Protein AF-A0A2N1QYX7-F1 (afdb_monomer)

Radius of gyration: 18.63 Å; Cα contacts (8 Å, |Δi|>4): 96; chains: 1; bounding box: 34×24×66 Å

pLDDT: mean 82.65, std 12.03, range [44.16, 95.56]

Mean predicted aligned error: 8.73 Å

Solvent-accessible surface area (backbone atoms only — not comparable to full-atom values): 5689 Å² total; per-residue (Å²): 133,85,80,86,72,78,84,79,79,49,70,71,61,43,60,72,68,73,81,71,48,70,49,78,42,76,50,43,58,78,92,49,67,62,62,66,54,52,55,54,51,58,71,50,44,88,74,60,56,66,49,79,45,63,52,84,67,77,44,55,74,42,81,41,84,48,99,91,46,76,40,83,41,78,41,77,52,51,72,34,33,65,58,48,59,70,72,107

Foldseek 3Di:
DDDDDDDDQDPVNLVVVPDAAEEEAEFDAVVDDLVVVVVVVVVCCVVPGSYYHYDFDAFDWDWDADPVGTDTDGGHTRPCRVVSVVVD

Secondary structure (DSSP, 8-state):
----PPPPPPHHHHHTTS---EEEEPPPPTT--SHHHHHHHHHHGGG--SEEEE--PPP-EEEE--TTS-EEEEPPP-THHHHHHHH-

Sequence (88 aa):
MPKYKKPVKSVTDSLKSGRCLSIEVVPPPRGGDLESIMTAVETISPHNPSFVSVTDHPGGRAWADSADGPRRVALRTKPGTLGTAVAL

Structure (mmCIF, N/CA/C/O backbone):
data_AF-A0A2N1QYX7-F1
#
_entry.id   AF-A0A2N1QYX7-F1
#
loop_
_atom_site.group_PDB
_atom_site.id
_atom_site.type_symbol
_atom_site.label_atom_id
_atom_site.label_alt_id
_atom_site.label_comp_id
_atom_site.label_asym_id
_atom_site.label_entity_id
_atom_site.label_seq_id
_atom_site.pdbx_PDB_ins_code
_atom_site.Cartn_x
_atom_site.Cartn_y
_atom_site.Cartn_z
_atom_site.occupancy
_atom_site.B_iso_or_equiv
_atom_site.auth_seq_id
_atom_site.auth_comp_id
_atom_site.auth_asym_id
_atom_site.auth_atom_id
_atom_site.pdbx_PDB_model_num
ATOM 1 N N . MET A 1 1 ? 14.576 -10.676 29.187 1.00 44.16 1 MET A N 1
ATOM 2 C CA . MET A 1 1 ? 13.119 -10.418 29.271 1.00 44.16 1 MET A CA 1
ATOM 3 C C . MET A 1 1 ? 12.584 -10.180 27.864 1.00 44.16 1 MET A C 1
ATOM 5 O O . MET A 1 1 ? 13.151 -9.327 27.187 1.00 44.16 1 MET A O 1
ATOM 9 N N . PRO A 1 2 ? 11.571 -10.916 27.379 1.00 51.31 2 PRO A N 1
ATOM 10 C CA . PRO A 1 2 ? 11.013 -10.658 26.057 1.00 51.31 2 PRO A CA 1
ATOM 11 C C . PRO A 1 2 ? 10.134 -9.399 26.114 1.00 51.31 2 PRO A C 1
ATOM 13 O O . PRO A 1 2 ? 9.265 -9.276 26.974 1.00 51.31 2 PRO A O 1
ATOM 16 N N . LYS A 1 3 ? 10.393 -8.435 25.223 1.00 51.28 3 LYS A N 1
ATOM 17 C CA . LYS A 1 3 ? 9.592 -7.210 25.079 1.00 51.28 3 LYS A CA 1
ATOM 18 C C . LYS A 1 3 ? 8.180 -7.594 24.620 1.00 51.28 3 LYS A C 1
ATOM 20 O O . LYS A 1 3 ? 8.026 -8.207 23.567 1.00 51.28 3 LYS A O 1
ATOM 25 N N . TYR A 1 4 ? 7.166 -7.234 25.400 1.00 47.84 4 TYR A N 1
ATOM 26 C CA . TYR A 1 4 ? 5.757 -7.460 25.077 1.00 47.84 4 TYR A CA 1
ATOM 27 C C . TYR A 1 4 ? 5.392 -6.681 23.797 1.00 47.84 4 TYR A C 1
ATOM 29 O O . TYR A 1 4 ? 5.250 -5.458 23.829 1.00 47.84 4 TYR A O 1
ATOM 37 N N . LYS A 1 5 ? 5.289 -7.360 22.645 1.00 56.69 5 LYS A N 1
ATOM 38 C CA . LYS A 1 5 ? 4.724 -6.772 21.419 1.00 56.69 5 LYS A CA 1
ATOM 39 C C . LYS A 1 5 ? 3.212 -6.683 21.611 1.00 56.69 5 LYS A C 1
ATOM 41 O O . LYS A 1 5 ? 2.571 -7.705 21.843 1.00 56.69 5 LYS A O 1
ATOM 46 N N . LYS A 1 6 ? 2.639 -5.476 21.523 1.00 54.28 6 LYS A N 1
ATOM 47 C CA . LYS A 1 6 ? 1.179 -5.312 21.459 1.00 54.28 6 LYS A CA 1
ATOM 48 C C . LYS A 1 6 ? 0.629 -6.216 20.341 1.00 54.28 6 LYS A C 1
ATOM 50 O O . LYS A 1 6 ? 1.229 -6.240 19.264 1.00 54.28 6 LYS A O 1
ATOM 55 N N . PRO A 1 7 ? -0.470 -6.953 20.574 1.00 63.53 7 PRO A N 1
ATOM 56 C CA . PRO A 1 7 ? -1.065 -7.783 19.539 1.00 63.53 7 PRO A CA 1
ATOM 57 C C . PRO A 1 7 ? -1.553 -6.887 18.398 1.00 63.53 7 PRO A C 1
ATOM 59 O O . PRO A 1 7 ? -2.312 -5.942 18.615 1.00 63.53 7 PRO A O 1
ATOM 62 N N . VAL A 1 8 ? -1.080 -7.170 17.186 1.00 74.38 8 VAL A N 1
ATOM 63 C CA . VAL A 1 8 ? -1.552 -6.510 15.966 1.00 74.38 8 VAL A CA 1
ATOM 64 C C . VAL A 1 8 ? -2.959 -7.037 15.688 1.00 74.38 8 VAL A C 1
ATOM 66 O O . VAL A 1 8 ? -3.150 -8.250 15.605 1.00 74.38 8 VAL A O 1
ATOM 69 N N . LYS A 1 9 ? -3.953 -6.146 15.582 1.00 82.50 9 LYS A N 1
ATOM 70 C CA . LYS A 1 9 ? -5.306 -6.541 15.163 1.00 82.50 9 LYS A CA 1
ATOM 71 C C . LYS A 1 9 ? -5.253 -7.052 13.727 1.00 82.50 9 LYS A C 1
ATOM 73 O O . LYS A 1 9 ? -4.689 -6.387 12.862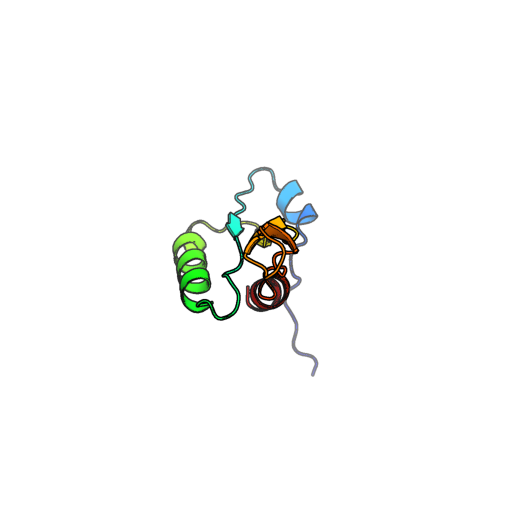 1.00 82.50 9 LYS A O 1
ATOM 78 N N . SER A 1 10 ? -5.861 -8.206 13.470 1.00 90.62 10 SER A N 1
ATOM 79 C CA . SER A 1 10 ? -6.033 -8.675 12.096 1.00 90.62 10 SER A CA 1
ATOM 80 C C . SER A 1 10 ? -7.064 -7.814 11.360 1.00 90.62 10 SER A C 1
ATOM 82 O O . SER A 1 10 ? -7.947 -7.214 11.980 1.00 90.62 10 SER A O 1
ATOM 84 N N . VAL A 1 11 ? -7.020 -7.818 10.025 1.00 91.12 11 VAL A N 1
ATOM 85 C CA . VAL A 1 11 ? -8.066 -7.187 9.198 1.00 91.12 11 VAL A CA 1
ATOM 86 C C . VAL A 1 11 ? -9.445 -7.746 9.560 1.00 91.12 11 VAL A C 1
ATOM 88 O O . VAL A 1 11 ? -10.399 -6.990 9.722 1.00 91.12 11 VAL A O 1
ATOM 91 N N . THR A 1 12 ? -9.549 -9.059 9.786 1.00 92.12 12 THR A N 1
ATOM 92 C CA . THR A 1 12 ? -10.806 -9.696 10.198 1.00 92.12 12 THR A CA 1
ATOM 93 C C . THR A 1 12 ? -11.319 -9.203 11.549 1.00 92.12 12 THR A C 1
ATOM 95 O O . THR A 1 12 ? -12.530 -9.112 11.735 1.00 92.12 12 THR A O 1
ATOM 98 N N . ASP A 1 13 ? -10.436 -8.853 12.486 1.00 91.12 13 ASP A N 1
ATOM 99 C CA . ASP A 1 13 ? -10.848 -8.305 13.783 1.00 91.12 13 ASP A CA 1
ATOM 100 C C . ASP A 1 13 ? -11.320 -6.859 13.663 1.00 91.12 13 ASP A C 1
ATOM 102 O O . ASP A 1 13 ? -12.281 -6.473 14.330 1.00 91.12 13 ASP A O 1
ATOM 106 N N . SER A 1 14 ? -10.694 -6.074 12.784 1.00 89.38 14 SER A N 1
ATOM 107 C CA . SER A 1 14 ? -11.168 -4.732 12.446 1.00 89.38 14 SER A CA 1
ATOM 108 C C . SER A 1 14 ? -12.580 -4.785 11.857 1.00 89.38 14 SER A C 1
ATOM 110 O O . SER A 1 14 ? -13.477 -4.105 12.358 1.00 89.38 14 SER A O 1
ATOM 112 N N . LEU A 1 15 ? -12.823 -5.668 10.883 1.00 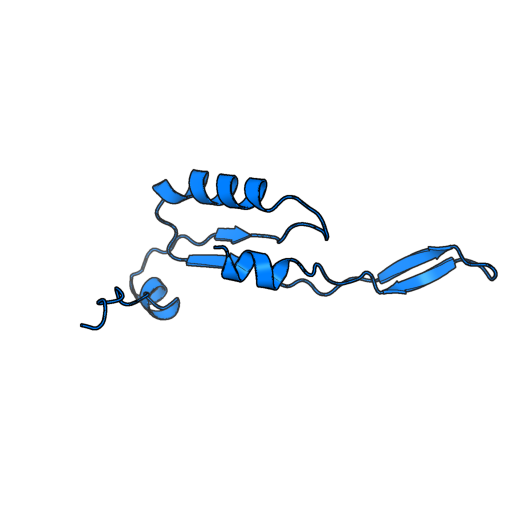90.69 15 LEU A N 1
ATOM 113 C CA . LEU A 1 15 ? -14.118 -5.786 10.198 1.00 90.69 15 LEU A CA 1
ATOM 114 C C . LEU A 1 15 ? -15.277 -6.198 11.123 1.00 90.69 15 LEU A C 1
ATOM 116 O O . LEU A 1 15 ? -16.403 -5.748 10.928 1.00 90.69 15 LEU A O 1
ATOM 120 N N . LYS A 1 16 ? -15.020 -6.990 12.173 1.00 91.06 16 LYS A N 1
ATOM 121 C CA . LYS A 1 16 ? -16.048 -7.383 13.161 1.00 91.06 16 LYS A CA 1
ATOM 122 C C . LYS A 1 16 ? -16.600 -6.208 13.981 1.00 91.06 16 LYS A C 1
ATOM 124 O O . LYS A 1 16 ? -17.660 -6.343 14.582 1.00 91.06 16 LYS A O 1
ATOM 129 N N . SER A 1 17 ? -15.900 -5.071 14.032 1.00 79.94 17 SER A N 1
ATOM 130 C CA . SER A 1 17 ? -16.270 -3.916 14.870 1.00 79.94 17 SER A CA 1
ATOM 131 C C . SER A 1 17 ? -17.334 -2.982 14.263 1.00 79.94 17 SER A C 1
ATOM 133 O O . SER A 1 17 ? -17.727 -2.002 14.894 1.00 79.94 17 SER A O 1
ATOM 135 N N . GLY A 1 18 ? -17.835 -3.282 13.059 1.00 80.88 18 GLY A N 1
ATOM 136 C CA . GLY A 1 18 ? -18.950 -2.577 12.418 1.00 80.88 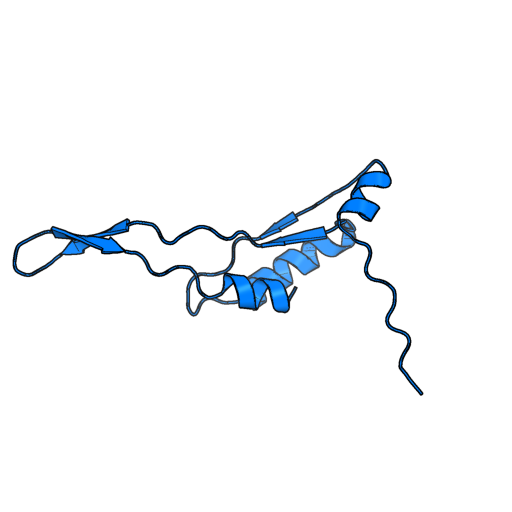18 GLY A CA 1
ATOM 137 C C . GLY A 1 18 ? -18.511 -1.449 11.484 1.00 80.88 18 GLY A C 1
ATOM 138 O O . GLY A 1 18 ? -18.699 -1.558 10.275 1.00 80.88 18 GLY A O 1
ATOM 139 N N . ARG A 1 19 ? -17.910 -0.368 12.005 1.00 85.56 19 ARG A N 1
ATOM 140 C CA . ARG A 1 19 ? -17.463 0.770 11.174 1.00 85.56 19 ARG A CA 1
ATOM 141 C C . ARG A 1 19 ? -15.955 0.728 10.946 1.00 85.56 19 ARG A C 1
ATOM 143 O O . ARG A 1 19 ? -15.185 0.942 11.876 1.00 85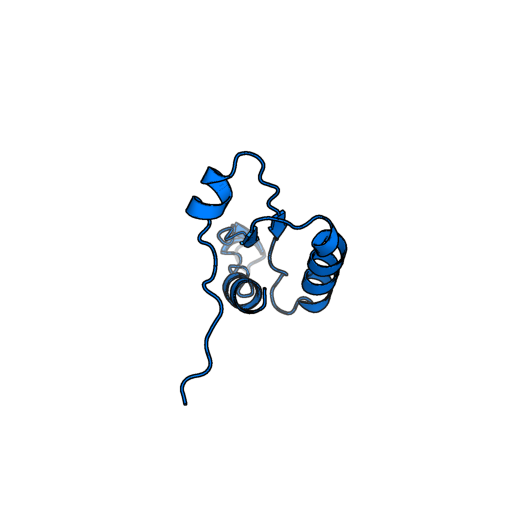.56 19 ARG A O 1
ATOM 150 N N . CYS A 1 20 ? -15.552 0.511 9.697 1.00 89.88 20 CYS A N 1
ATOM 151 C CA . CYS A 1 20 ? -14.155 0.511 9.267 1.00 89.88 20 CYS A CA 1
ATOM 152 C C . CYS A 1 20 ? -13.900 1.619 8.247 1.00 89.88 20 CYS A C 1
ATOM 154 O O . CYS A 1 20 ? -14.695 1.829 7.334 1.00 89.88 20 CYS A O 1
ATOM 156 N N . LEU A 1 21 ? -12.764 2.289 8.398 1.00 91.19 21 LEU A N 1
ATOM 157 C CA . LEU A 1 21 ? -12.161 3.136 7.376 1.00 91.19 21 LEU A CA 1
ATOM 158 C C . LEU A 1 21 ? -10.855 2.463 6.973 1.00 91.19 21 LEU A C 1
ATOM 160 O O . LEU A 1 21 ? -10.041 2.181 7.841 1.00 91.19 21 LEU A O 1
ATOM 164 N N . SER A 1 22 ? -10.633 2.209 5.694 1.00 93.56 22 SER A N 1
ATOM 165 C CA . SER A 1 22 ? -9.351 1.709 5.194 1.00 93.56 22 SER A CA 1
ATOM 166 C C . SER A 1 22 ? -8.841 2.610 4.089 1.00 93.56 22 SER A C 1
ATOM 168 O O . SER A 1 22 ? -9.636 3.232 3.384 1.00 93.56 22 SER A O 1
ATOM 170 N N . ILE A 1 23 ? -7.524 2.647 3.924 1.00 94.50 23 ILE A N 1
ATOM 171 C CA . ILE A 1 23 ? -6.883 3.339 2.808 1.00 94.50 23 ILE A CA 1
ATOM 172 C C . ILE A 1 23 ? -6.086 2.351 1.961 1.00 94.50 23 ILE A C 1
ATOM 174 O O . ILE A 1 23 ? -5.550 1.358 2.461 1.00 94.50 23 ILE A O 1
ATOM 178 N N . GLU A 1 24 ? -6.023 2.635 0.669 1.00 92.94 24 GLU A N 1
ATOM 179 C CA . GLU A 1 24 ? -5.225 1.890 -0.293 1.00 92.94 24 GLU A CA 1
ATOM 180 C C . GLU A 1 24 ? -4.186 2.824 -0.908 1.00 92.94 24 GLU A C 1
ATOM 182 O O . GLU A 1 24 ? -4.488 3.961 -1.275 1.00 92.94 24 GLU A O 1
ATOM 187 N N . VAL A 1 25 ? -2.949 2.343 -0.980 1.00 91.12 25 VAL A N 1
ATOM 188 C CA . VAL A 1 25 ? -1.788 3.094 -1.446 1.00 91.12 25 VAL A CA 1
ATOM 189 C C . VAL A 1 25 ? -1.217 2.416 -2.681 1.00 91.12 25 VAL A C 1
ATOM 191 O O . VAL A 1 25 ? -0.949 1.213 -2.693 1.00 91.12 25 VAL A O 1
ATOM 194 N N . VAL A 1 26 ? -0.963 3.209 -3.718 1.00 87.88 26 VAL A N 1
ATOM 195 C CA . VAL A 1 26 ? -0.220 2.748 -4.890 1.00 87.88 26 VAL A CA 1
ATOM 196 C C . VAL A 1 26 ? 1.273 2.968 -4.636 1.00 87.88 26 VAL A C 1
ATOM 198 O O . VAL A 1 26 ? 1.674 4.104 -4.381 1.00 87.88 26 VAL A O 1
ATOM 201 N N . PRO A 1 27 ? 2.118 1.924 -4.712 1.00 84.69 27 PRO A N 1
ATOM 202 C 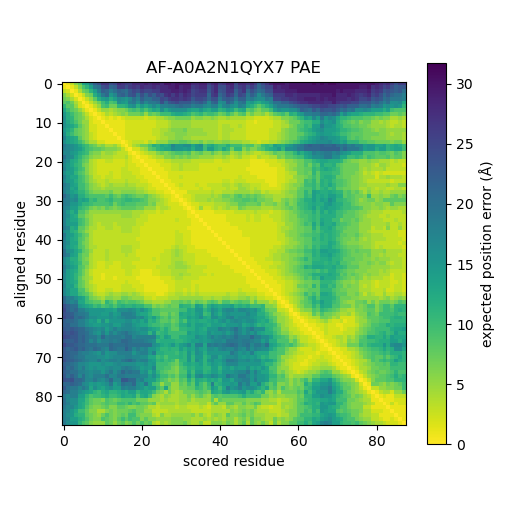CA . PRO A 1 27 ? 3.547 2.072 -4.485 1.00 84.69 27 PRO A CA 1
ATOM 203 C C . PRO A 1 27 ? 4.176 2.956 -5.571 1.00 84.69 27 PRO A C 1
ATOM 205 O O . PRO A 1 27 ? 3.684 2.995 -6.711 1.00 84.69 27 PRO A O 1
ATOM 208 N N . PRO A 1 28 ? 5.286 3.643 -5.256 1.00 82.00 28 PRO A N 1
ATOM 209 C CA . PRO A 1 28 ? 5.890 4.574 -6.185 1.00 82.00 28 PRO A CA 1
ATOM 210 C C . PRO A 1 28 ? 6.510 3.808 -7.367 1.00 82.00 28 PRO A C 1
ATOM 212 O O . PRO A 1 28 ? 6.789 2.601 -7.280 1.00 82.00 28 PRO A O 1
ATOM 215 N N . PRO A 1 29 ? 6.743 4.476 -8.510 1.00 76.69 29 PRO A N 1
ATOM 216 C CA . PRO A 1 29 ? 7.552 3.897 -9.574 1.00 76.69 29 PRO A CA 1
ATOM 217 C C . PRO A 1 29 ? 8.961 3.549 -9.059 1.00 76.69 29 PRO A C 1
ATOM 219 O O . PRO A 1 29 ? 9.401 4.005 -8.005 1.00 76.69 29 PRO A O 1
ATOM 222 N N . ARG A 1 30 ? 9.700 2.717 -9.802 1.00 72.06 30 ARG A N 1
ATOM 223 C CA . ARG A 1 30 ? 11.080 2.352 -9.437 1.00 72.06 30 ARG A CA 1
ATOM 224 C C . ARG A 1 30 ? 11.942 3.613 -9.290 1.00 72.06 30 ARG A C 1
ATOM 226 O O . ARG A 1 30 ? 12.006 4.400 -10.224 1.00 72.06 30 ARG A O 1
ATOM 233 N N . GLY A 1 31 ? 12.634 3.744 -8.156 1.00 74.19 31 GLY A N 1
ATOM 234 C CA . GLY A 1 31 ? 13.456 4.922 -7.846 1.00 74.19 31 GLY A CA 1
ATOM 235 C C . GLY A 1 31 ? 12.648 6.161 -7.449 1.00 74.19 31 GLY A C 1
ATOM 236 O O . GLY A 1 31 ? 13.231 7.227 -7.303 1.00 74.19 31 GLY A O 1
ATOM 237 N N . GLY A 1 32 ? 11.326 6.030 -7.305 1.00 79.69 32 GLY A N 1
ATOM 238 C CA . GLY A 1 32 ? 10.464 7.081 -6.783 1.00 79.69 32 GLY A CA 1
ATOM 239 C C . GLY A 1 32 ? 10.580 7.232 -5.267 1.00 79.69 32 GLY A C 1
ATOM 240 O O . GLY A 1 32 ? 11.136 6.375 -4.578 1.00 79.69 32 GLY A O 1
ATOM 241 N N . ASP A 1 33 ? 10.030 8.334 -4.775 1.00 86.25 33 ASP A N 1
ATOM 242 C CA . ASP A 1 33 ? 10.139 8.752 -3.384 1.00 86.25 33 ASP A CA 1
ATOM 243 C C . ASP A 1 33 ? 9.100 8.065 -2.480 1.00 86.25 33 ASP A C 1
ATOM 245 O O . ASP A 1 33 ? 7.891 8.237 -2.653 1.00 86.25 33 ASP A O 1
ATOM 249 N N . LEU A 1 34 ? 9.585 7.292 -1.505 1.00 86.44 34 LEU A N 1
ATOM 250 C CA . LEU A 1 34 ? 8.752 6.652 -0.488 1.00 86.44 34 LEU A CA 1
ATOM 251 C C . LEU A 1 34 ? 8.248 7.658 0.557 1.00 86.44 34 LEU A C 1
ATOM 253 O O . LEU A 1 34 ? 7.162 7.458 1.097 1.00 86.44 34 LEU A O 1
ATOM 257 N N . GLU A 1 35 ? 8.999 8.727 0.828 1.00 89.94 35 GLU A N 1
ATOM 258 C CA . GLU A 1 35 ? 8.671 9.717 1.858 1.00 89.94 35 GLU A CA 1
ATOM 259 C C . GLU A 1 35 ? 7.335 10.398 1.556 1.00 89.94 35 GLU A C 1
ATOM 261 O O . GLU A 1 35 ? 6.466 10.441 2.425 1.00 89.94 35 GLU A O 1
ATOM 266 N N . SER A 1 36 ? 7.102 10.780 0.296 1.00 89.06 36 SER A N 1
ATOM 267 C CA . SER A 1 36 ? 5.814 11.323 -0.157 1.00 89.06 36 SER A CA 1
ATOM 268 C C . SER A 1 36 ? 4.599 10.459 0.224 1.00 89.06 36 SER A C 1
ATOM 270 O O . SER A 1 36 ? 3.553 10.983 0.614 1.00 89.06 36 SER A O 1
ATOM 272 N N . ILE A 1 37 ? 4.734 9.130 0.160 1.00 90.25 37 ILE A N 1
ATOM 273 C CA . ILE A 1 37 ? 3.679 8.183 0.534 1.00 90.25 37 ILE A CA 1
ATOM 274 C C . ILE A 1 37 ? 3.521 8.128 2.052 1.00 90.25 37 ILE A C 1
ATOM 276 O O . ILE A 1 37 ? 2.392 8.151 2.543 1.00 90.25 37 ILE A O 1
ATOM 280 N N . MET A 1 38 ? 4.631 8.083 2.793 1.00 90.75 38 MET A N 1
ATOM 281 C CA . MET A 1 38 ? 4.604 8.074 4.257 1.00 90.75 38 MET A CA 1
ATOM 282 C C . MET A 1 38 ? 3.917 9.334 4.794 1.00 90.75 38 MET A C 1
ATOM 284 O O . MET A 1 38 ? 2.991 9.227 5.595 1.00 90.75 38 MET A O 1
ATOM 288 N N . THR A 1 39 ? 4.269 10.512 4.273 1.00 94.06 39 THR A N 1
ATOM 289 C CA . THR A 1 39 ? 3.638 11.787 4.644 1.00 94.06 39 THR A CA 1
ATOM 290 C C . THR A 1 39 ? 2.139 11.803 4.334 1.00 94.06 39 THR A C 1
ATOM 292 O O . THR A 1 39 ? 1.337 12.297 5.132 1.00 94.06 39 THR A O 1
ATOM 295 N N . ALA A 1 40 ? 1.724 11.238 3.195 1.00 92.00 40 ALA A N 1
ATOM 296 C CA . ALA A 1 40 ? 0.307 11.131 2.851 1.00 92.00 40 ALA A CA 1
ATOM 297 C C . ALA A 1 40 ? -0.456 10.234 3.843 1.00 92.00 40 ALA A C 1
ATOM 299 O O . ALA A 1 40 ? -1.545 10.597 4.293 1.00 92.00 40 ALA A O 1
ATOM 300 N N . VAL A 1 41 ? 0.122 9.0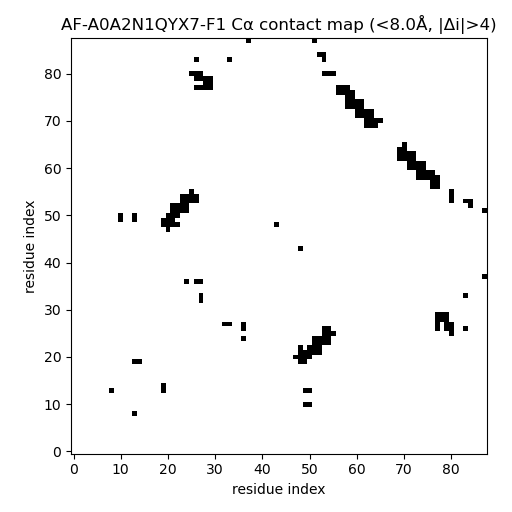92 4.233 1.00 92.62 41 VAL A N 1
ATOM 301 C CA . VAL A 1 41 ? -0.470 8.190 5.234 1.00 92.62 41 VAL A CA 1
ATOM 302 C C . VAL A 1 41 ? -0.530 8.854 6.611 1.00 92.62 41 VAL A C 1
ATOM 304 O O . VAL A 1 41 ? -1.569 8.792 7.272 1.00 92.62 41 VAL A O 1
ATOM 307 N N . GLU A 1 42 ? 0.528 9.550 7.028 1.00 93.75 42 GLU A N 1
ATOM 308 C CA . GLU A 1 42 ? 0.565 10.306 8.287 1.00 93.75 42 GLU A CA 1
ATOM 309 C C . GLU A 1 42 ? -0.508 11.394 8.339 1.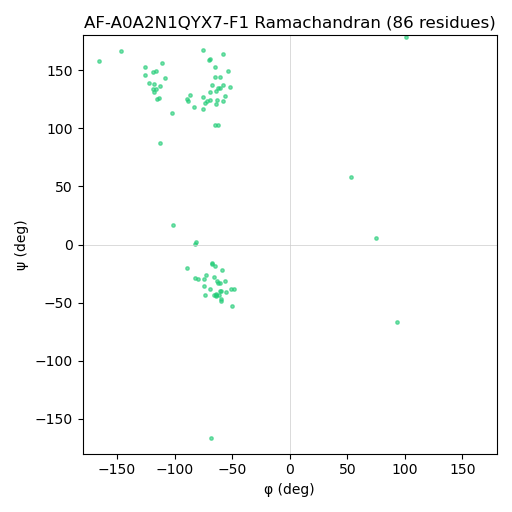00 93.75 42 GLU A C 1
ATOM 311 O O . GLU A 1 42 ? -1.176 11.546 9.361 1.00 93.75 42 GLU A O 1
ATOM 316 N N . THR A 1 43 ? -0.746 12.086 7.223 1.00 95.56 43 THR A N 1
ATOM 317 C CA . THR A 1 43 ? -1.800 13.107 7.110 1.00 95.56 43 THR A CA 1
ATOM 318 C C . THR A 1 43 ? -3.194 12.522 7.366 1.00 95.56 43 THR A C 1
ATOM 320 O O . THR A 1 43 ? -4.057 13.192 7.931 1.00 95.56 43 THR A O 1
ATOM 323 N N . ILE A 1 44 ? -3.424 11.260 6.990 1.00 93.25 44 ILE A N 1
ATOM 324 C CA . ILE A 1 44 ? -4.717 10.575 7.155 1.00 93.25 44 ILE A CA 1
ATOM 325 C C . ILE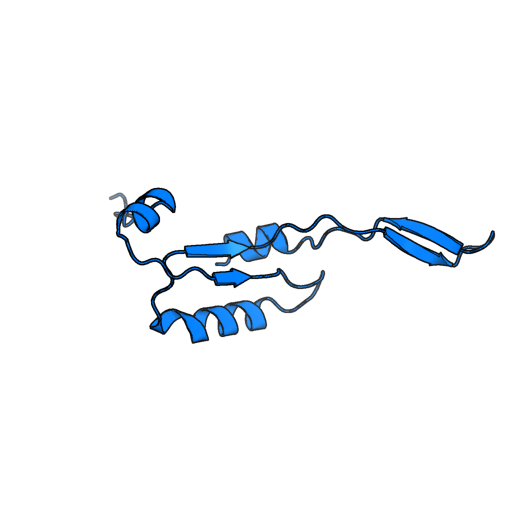 A 1 44 ? -4.819 9.862 8.517 1.00 93.25 44 ILE A C 1
ATOM 327 O O . ILE A 1 44 ? -5.924 9.613 9.006 1.00 93.25 44 ILE A O 1
ATOM 331 N N . SER A 1 45 ? -3.689 9.576 9.168 1.00 91.81 45 SER A N 1
ATOM 332 C CA . SER A 1 45 ? -3.601 8.864 10.452 1.00 91.81 45 SER A CA 1
ATOM 333 C C . SER A 1 45 ? -4.551 9.378 11.556 1.00 91.81 45 SER A C 1
ATOM 335 O O . SER A 1 45 ? -5.165 8.540 12.225 1.00 91.81 45 SER A O 1
ATOM 337 N N . PRO A 1 46 ? -4.805 10.699 11.722 1.00 95.31 46 PRO A N 1
ATOM 338 C CA . PRO A 1 46 ? -5.765 11.211 12.711 1.00 95.31 46 PRO A CA 1
ATOM 339 C C . PRO A 1 46 ? -7.202 10.695 12.545 1.00 95.31 46 PRO A C 1
ATOM 341 O O . PRO A 1 46 ? -7.969 10.688 13.508 1.00 95.31 46 PRO A O 1
ATOM 344 N N . HIS A 1 47 ? -7.579 10.230 11.350 1.00 93.75 47 HIS A N 1
ATOM 345 C CA . HIS A 1 47 ? -8.885 9.616 11.090 1.00 93.75 47 HIS A CA 1
ATOM 346 C C . HIS A 1 47 ? -8.960 8.137 11.498 1.00 93.75 47 HIS A C 1
ATOM 348 O O . HIS A 1 47 ? -10.004 7.505 11.333 1.00 93.75 47 HIS A O 1
ATOM 354 N N . ASN A 1 48 ? -7.874 7.600 12.062 1.00 91.19 48 ASN A N 1
ATOM 355 C CA . ASN A 1 48 ? -7.760 6.259 12.620 1.00 91.19 48 ASN A CA 1
ATOM 356 C C . ASN A 1 48 ? -8.191 5.155 11.630 1.00 91.19 48 ASN A C 1
ATOM 358 O O . ASN A 1 48 ? -9.124 4.390 11.925 1.00 91.19 48 ASN A O 1
ATOM 362 N N . PRO A 1 49 ? -7.542 5.069 10.447 1.00 93.38 49 PRO A N 1
ATOM 363 C CA . PRO A 1 49 ? -7.808 3.990 9.508 1.00 93.38 49 PRO A CA 1
ATOM 364 C C . PRO A 1 49 ? -7.542 2.635 10.179 1.00 93.38 49 PRO A C 1
ATOM 366 O O . PRO A 1 49 ? -6.573 2.439 10.905 1.00 93.38 49 PRO A O 1
ATOM 369 N N . SER A 1 50 ? -8.438 1.685 9.947 1.00 93.50 50 SER A N 1
ATOM 370 C CA . SER A 1 50 ? -8.426 0.344 10.525 1.00 93.50 50 SER A CA 1
ATOM 371 C C . SER A 1 50 ? -7.339 -0.554 9.930 1.00 93.50 50 SER A C 1
ATOM 373 O O . SER A 1 50 ? -6.924 -1.507 10.588 1.00 93.50 50 SER A O 1
ATOM 375 N N . PHE A 1 51 ? -6.924 -0.281 8.691 1.00 92.38 51 PHE A N 1
ATOM 376 C CA . PHE A 1 51 ? -5.784 -0.895 8.011 1.00 92.38 51 PHE A CA 1
ATOM 377 C C . PHE A 1 51 ? -5.401 -0.085 6.761 1.00 92.38 51 PHE A C 1
ATOM 379 O O . PHE A 1 51 ? -6.225 0.646 6.198 1.00 92.38 51 PHE A O 1
ATOM 386 N N . VAL A 1 52 ? -4.149 -0.247 6.332 1.00 92.94 52 VAL A N 1
ATOM 387 C CA . VAL A 1 52 ? -3.601 0.283 5.078 1.00 92.94 52 VAL A CA 1
ATOM 388 C C . VAL A 1 52 ? -3.286 -0.896 4.168 1.00 92.94 52 VAL A C 1
ATOM 390 O O . VAL A 1 52 ? -2.755 -1.909 4.621 1.00 92.94 52 VAL A O 1
ATOM 393 N N . SER A 1 53 ? -3.633 -0.783 2.893 1.00 93.12 53 SER A N 1
ATOM 394 C CA . SER A 1 53 ? -3.307 -1.775 1.867 1.00 93.12 53 SER A CA 1
ATOM 395 C C . SER A 1 53 ? -2.392 -1.162 0.815 1.00 93.12 53 SER A C 1
ATOM 397 O O . SER A 1 53 ? -2.449 0.041 0.564 1.00 93.12 53 SER A O 1
ATOM 399 N N . VAL A 1 54 ? -1.531 -1.983 0.215 1.00 91.38 54 VAL A N 1
ATOM 400 C CA . VAL A 1 54 ? -0.646 -1.569 -0.877 1.00 91.38 54 VAL A CA 1
ATOM 401 C C . VAL A 1 54 ? -1.042 -2.343 -2.123 1.00 91.38 54 VAL A C 1
ATOM 403 O O . VAL A 1 54 ? -1.078 -3.573 -2.096 1.00 91.38 54 VAL A O 1
ATOM 406 N N . THR A 1 55 ? -1.340 -1.641 -3.216 1.00 88.69 55 THR A N 1
ATOM 407 C CA . THR A 1 55 ? -1.740 -2.295 -4.468 1.00 88.69 55 THR A CA 1
ATOM 408 C C . THR A 1 55 ? -0.579 -3.078 -5.067 1.00 88.69 55 THR A C 1
ATOM 410 O O . THR A 1 55 ? 0.522 -2.533 -5.194 1.00 88.69 55 THR A O 1
ATOM 413 N N . ASP A 1 56 ? -0.848 -4.283 -5.565 1.00 82.75 56 ASP A N 1
ATOM 414 C CA . ASP A 1 56 ? 0.071 -5.018 -6.434 1.00 82.75 56 ASP A CA 1
ATOM 415 C C . ASP A 1 56 ? -0.507 -5.133 -7.847 1.00 82.75 56 ASP A C 1
ATOM 417 O O . ASP A 1 56 ? -1.216 -6.079 -8.193 1.00 82.75 56 ASP A O 1
ATOM 421 N N . HIS A 1 57 ?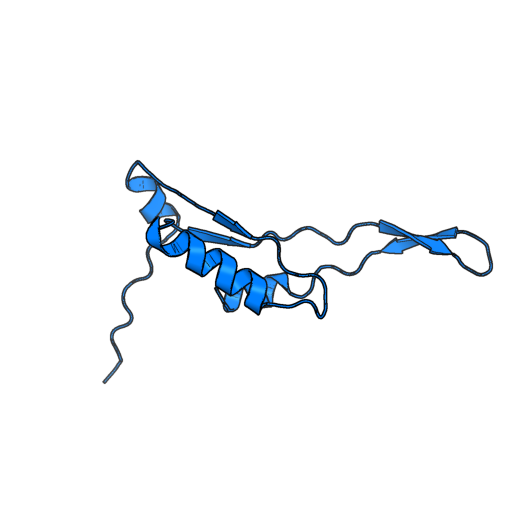 -0.243 -4.120 -8.673 1.00 75.31 57 HIS A N 1
ATOM 422 C CA . HIS A 1 57 ? -0.625 -4.162 -10.080 1.00 75.31 57 HIS A CA 1
ATOM 423 C C . HIS A 1 57 ? 0.494 -4.789 -10.922 1.00 75.31 57 HIS A C 1
ATOM 425 O O . HIS A 1 57 ? 1.619 -4.268 -10.922 1.00 75.31 57 HIS A O 1
ATOM 431 N N . PRO A 1 58 ? 0.201 -5.848 -11.704 1.00 67.81 58 PRO A N 1
ATOM 432 C CA . PRO A 1 58 ? 1.184 -6.443 -12.593 1.00 67.81 58 PRO A CA 1
ATOM 433 C C . PRO A 1 58 ? 1.660 -5.418 -13.626 1.00 67.81 58 PRO A C 1
ATOM 435 O O . PRO A 1 58 ? 0.901 -4.574 -14.109 1.00 67.81 58 PRO A O 1
ATOM 438 N N . GLY A 1 59 ? 2.946 -5.495 -13.966 1.00 68.06 59 GLY A N 1
ATOM 439 C CA . GLY A 1 59 ? 3.540 -4.664 -15.004 1.00 68.06 59 GLY A CA 1
ATOM 440 C C . GLY A 1 59 ? 2.800 -4.877 -16.323 1.00 68.06 59 GLY A C 1
ATOM 441 O O . GLY A 1 59 ? 2.654 -6.008 -16.785 1.00 68.06 59 GLY A O 1
ATOM 442 N N . GLY A 1 60 ? 2.287 -3.789 -16.900 1.00 72.75 60 GLY A N 1
ATOM 443 C CA . GLY A 1 60 ? 1.583 -3.822 -18.180 1.00 72.75 60 GLY A CA 1
ATOM 444 C C . GLY A 1 60 ? 2.508 -4.144 -19.358 1.00 72.75 60 GLY A C 1
ATOM 445 O O . GLY A 1 60 ? 3.657 -4.556 -19.202 1.00 72.75 60 GLY A O 1
ATOM 446 N N . ARG A 1 61 ? 2.025 -3.919 -20.580 1.00 81.06 61 ARG A N 1
ATOM 447 C CA . ARG A 1 61 ? 2.851 -3.982 -21.794 1.00 81.06 61 ARG A CA 1
ATOM 448 C C . ARG A 1 61 ? 2.900 -2.604 -22.436 1.00 81.06 61 ARG A C 1
ATOM 450 O O . ARG A 1 61 ? 1.853 -1.984 -22.591 1.00 81.06 61 ARG A O 1
ATOM 457 N N . ALA A 1 62 ? 4.087 -2.162 -22.830 1.00 82.50 62 ALA A N 1
ATOM 458 C CA . ALA A 1 62 ? 4.281 -0.950 -23.620 1.00 82.50 62 ALA A CA 1
ATOM 459 C C . ALA A 1 62 ? 4.758 -1.310 -25.029 1.00 82.50 62 ALA A C 1
ATOM 461 O O . ALA A 1 62 ? 5.320 -2.384 -25.240 1.00 82.50 62 ALA A O 1
ATOM 462 N N . TRP A 1 63 ? 4.529 -0.420 -25.990 1.00 89.69 63 TRP A N 1
ATOM 463 C CA . TRP A 1 63 ? 5.198 -0.478 -27.285 1.00 89.69 63 TRP A CA 1
ATOM 464 C C . TRP A 1 63 ? 6.523 0.272 -27.173 1.00 89.69 63 TRP A C 1
ATOM 466 O O . TRP A 1 63 ? 6.544 1.397 -26.683 1.00 89.69 63 TRP A O 1
ATOM 476 N N . ALA A 1 64 ? 7.613 -0.369 -27.577 1.00 88.75 64 ALA A N 1
ATOM 477 C CA . ALA A 1 64 ? 8.932 0.242 -27.650 1.00 88.75 64 ALA A CA 1
ATOM 478 C C . ALA A 1 64 ? 9.456 0.140 -29.080 1.00 88.75 64 ALA A C 1
ATOM 480 O O . ALA A 1 64 ? 9.299 -0.905 -29.722 1.00 88.75 64 ALA A O 1
ATOM 481 N N . ASP A 1 65 ? 10.084 1.208 -29.558 1.00 92.19 65 ASP A N 1
ATOM 482 C CA . ASP A 1 65 ? 10.740 1.205 -30.859 1.00 92.19 65 ASP A CA 1
ATOM 483 C C . ASP A 1 65 ? 11.915 0.223 -30.869 1.00 92.19 65 ASP A C 1
ATOM 485 O O . ASP A 1 65 ? 12.617 0.022 -29.873 1.00 92.19 65 ASP A O 1
ATOM 489 N N . SER A 1 66 ? 12.112 -0.429 -32.010 1.00 88.12 66 SER A N 1
ATOM 490 C CA . SER A 1 66 ? 13.189 -1.387 -32.234 1.00 88.12 66 SER A CA 1
ATOM 491 C C . SER A 1 66 ? 13.650 -1.327 -33.686 1.00 88.12 66 SER A C 1
ATOM 493 O O . SER A 1 66 ? 12.964 -0.754 -34.531 1.00 88.12 66 SER A O 1
ATOM 495 N N . ALA A 1 67 ? 14.797 -1.941 -33.980 1.00 90.62 67 ALA A N 1
ATOM 496 C CA . ALA A 1 67 ? 15.404 -1.929 -35.312 1.00 90.62 67 ALA A CA 1
ATOM 497 C C . ALA A 1 67 ? 14.466 -2.459 -36.417 1.00 90.62 67 ALA A C 1
ATOM 499 O O . ALA A 1 67 ? 14.505 -1.956 -37.532 1.00 90.62 67 ALA A O 1
ATOM 500 N N . ASP A 1 68 ? 13.575 -3.400 -36.083 1.00 92.31 68 ASP A N 1
ATOM 501 C CA . ASP A 1 68 ? 12.605 -3.987 -37.024 1.00 92.31 68 ASP A CA 1
ATOM 502 C C . ASP A 1 68 ? 11.185 -3.397 -36.875 1.00 92.31 68 ASP A C 1
ATOM 504 O O . ASP A 1 68 ? 10.204 -4.005 -37.300 1.00 92.31 68 ASP A O 1
ATOM 508 N N . GLY A 1 69 ? 11.053 -2.240 -36.218 1.00 90.69 69 GLY A N 1
ATOM 509 C CA . GLY A 1 69 ? 9.777 -1.586 -35.917 1.00 90.69 69 GLY A CA 1
ATOM 510 C C . GLY A 1 69 ? 9.288 -1.789 -34.473 1.00 90.69 69 GLY A C 1
ATOM 511 O O . GLY A 1 69 ? 9.956 -2.449 -33.671 1.00 90.69 69 GLY A O 1
ATOM 512 N N . PRO A 1 70 ? 8.135 -1.199 -34.103 1.00 93.00 70 PRO A N 1
ATOM 513 C CA . PRO A 1 70 ? 7.632 -1.215 -32.730 1.00 93.00 70 PRO A CA 1
ATOM 514 C C . PRO A 1 70 ? 7.333 -2.630 -32.223 1.00 93.00 70 PRO A C 1
ATOM 516 O O . PRO A 1 70 ? 6.671 -3.424 -32.892 1.00 93.00 70 PRO A O 1
ATOM 519 N N . ARG A 1 71 ? 7.766 -2.945 -30.998 1.00 92.44 71 ARG A N 1
ATOM 520 C CA . ARG A 1 71 ? 7.552 -4.253 -30.352 1.00 92.44 71 ARG A CA 1
ATOM 521 C C . ARG A 1 71 ? 6.879 -4.093 -28.991 1.00 92.44 71 ARG A C 1
ATOM 523 O O . ARG A 1 71 ? 7.151 -3.139 -28.267 1.00 92.44 71 ARG A O 1
ATOM 530 N N . ARG A 1 72 ? 6.027 -5.052 -28.602 1.00 89.25 72 ARG A N 1
ATOM 531 C CA . ARG A 1 72 ? 5.444 -5.087 -27.246 1.00 89.25 72 ARG A CA 1
ATOM 532 C C . ARG A 1 72 ? 6.493 -5.572 -26.252 1.00 89.25 72 ARG A C 1
ATOM 534 O O . ARG A 1 72 ? 6.899 -6.730 -26.307 1.00 89.25 72 ARG A O 1
ATOM 541 N N . VAL A 1 73 ? 6.870 -4.717 -25.311 1.00 85.94 73 VAL A N 1
ATOM 542 C CA . VAL A 1 73 ? 7.771 -5.036 -24.200 1.00 85.94 73 VAL A CA 1
ATOM 543 C C . VAL A 1 73 ? 6.991 -5.096 -22.891 1.00 85.94 73 VAL A C 1
ATOM 545 O O . VAL A 1 73 ? 6.039 -4.340 -22.677 1.00 85.94 73 VAL A O 1
ATOM 548 N N . ALA A 1 74 ? 7.367 -6.019 -22.006 1.00 79.69 74 ALA A N 1
ATOM 549 C CA . ALA A 1 74 ? 6.819 -6.050 -20.657 1.00 79.69 74 ALA A CA 1
ATOM 550 C C . ALA A 1 74 ? 7.343 -4.837 -19.879 1.00 79.69 74 ALA A C 1
ATOM 552 O O . ALA A 1 74 ? 8.555 -4.638 -19.769 1.00 79.69 74 ALA A O 1
ATOM 553 N N . LEU A 1 75 ? 6.437 -4.032 -19.327 1.00 74.50 75 LEU A N 1
ATOM 554 C CA . LEU A 1 75 ? 6.814 -3.037 -18.336 1.00 74.50 75 LEU A CA 1
ATOM 555 C C . LEU A 1 75 ? 7.214 -3.784 -17.067 1.00 74.50 75 LEU A C 1
ATOM 557 O O . LEU A 1 75 ? 6.507 -4.679 -16.604 1.00 74.50 75 LEU A O 1
ATOM 561 N N . ARG A 1 76 ? 8.366 -3.428 -16.500 1.00 66.06 76 ARG A N 1
ATOM 562 C CA . ARG A 1 76 ? 8.799 -3.998 -15.222 1.00 66.06 76 ARG A CA 1
ATOM 563 C C . ARG A 1 76 ? 7.758 -3.653 -14.150 1.00 66.06 76 ARG A C 1
ATOM 565 O O . ARG A 1 76 ? 7.324 -2.505 -14.068 1.00 66.06 76 ARG A O 1
ATOM 572 N N . THR A 1 77 ? 7.381 -4.632 -13.328 1.00 64.56 77 THR A N 1
ATOM 573 C CA . THR A 1 77 ? 6.535 -4.415 -12.143 1.00 64.56 77 THR A CA 1
ATOM 574 C C . THR A 1 77 ? 7.142 -3.332 -11.252 1.00 64.56 77 THR A C 1
ATOM 576 O O . THR A 1 77 ? 8.370 -3.176 -11.220 1.00 64.56 77 THR A O 1
ATOM 579 N N . LYS A 1 78 ? 6.297 -2.571 -10.539 1.00 68.06 78 LYS A N 1
ATOM 580 C CA . LYS A 1 78 ? 6.759 -1.599 -9.539 1.00 68.06 78 LYS A CA 1
ATOM 581 C C . LYS A 1 78 ? 7.445 -2.393 -8.414 1.00 68.06 78 LYS A C 1
ATOM 583 O O . LYS A 1 78 ? 6.753 -3.006 -7.613 1.00 68.06 78 LYS A O 1
ATOM 588 N N . PRO A 1 79 ? 8.790 -2.437 -8.331 1.00 65.12 79 PRO A N 1
ATOM 589 C CA . PRO A 1 79 ? 9.471 -3.270 -7.332 1.00 65.12 79 PRO A CA 1
ATOM 590 C C . PRO A 1 79 ? 9.239 -2.757 -5.904 1.00 65.12 79 PRO A C 1
ATOM 592 O O . PRO A 1 79 ? 9.504 -3.473 -4.945 1.00 65.12 79 PRO A O 1
ATOM 595 N N . GLY A 1 80 ? 8.773 -1.509 -5.776 1.00 70.25 80 GLY A N 1
ATOM 596 C CA . GLY A 1 80 ? 8.508 -0.852 -4.508 1.00 70.25 80 GLY A CA 1
ATOM 597 C C . GLY A 1 80 ? 7.344 -1.457 -3.737 1.00 70.25 80 GLY A C 1
ATOM 598 O O . GLY A 1 80 ? 7.299 -1.232 -2.543 1.00 70.25 80 GLY A O 1
ATOM 599 N N . THR A 1 81 ? 6.457 -2.258 -4.348 1.00 75.19 81 THR A N 1
ATOM 600 C CA . THR A 1 81 ? 5.262 -2.805 -3.675 1.00 75.19 81 THR A CA 1
ATOM 601 C C . THR A 1 81 ? 5.586 -3.465 -2.335 1.00 75.19 81 THR A C 1
ATOM 603 O O . THR A 1 81 ? 5.028 -3.080 -1.311 1.00 75.19 81 THR A O 1
ATOM 606 N N . LEU A 1 82 ? 6.536 -4.407 -2.317 1.00 75.62 82 LEU A N 1
ATOM 607 C CA . LEU A 1 82 ? 6.923 -5.094 -1.083 1.00 75.62 82 LEU A CA 1
ATOM 608 C C . LEU A 1 82 ? 7.664 -4.162 -0.113 1.00 75.62 82 LEU A C 1
ATOM 610 O O . LEU A 1 82 ? 7.442 -4.233 1.088 1.00 75.62 82 LEU A O 1
ATOM 614 N N . GLY A 1 83 ? 8.519 -3.273 -0.627 1.00 77.62 83 GLY A N 1
ATOM 615 C CA . GLY A 1 83 ? 9.248 -2.305 0.198 1.00 77.62 83 GLY A CA 1
ATOM 616 C C . GLY A 1 83 ? 8.316 -1.315 0.900 1.00 77.62 83 GLY A C 1
ATOM 617 O O . GLY A 1 83 ? 8.447 -1.096 2.098 1.00 77.62 83 GLY A O 1
ATOM 618 N N . THR A 1 84 ? 7.331 -0.782 0.178 1.00 78.50 84 THR A N 1
ATOM 619 C CA . THR A 1 84 ? 6.282 0.093 0.707 1.00 78.50 84 THR A CA 1
ATOM 620 C C . THR A 1 84 ? 5.411 -0.649 1.718 1.00 78.50 84 THR A C 1
ATOM 622 O O . THR A 1 84 ? 5.148 -0.110 2.783 1.00 78.50 84 THR A O 1
ATOM 625 N N . ALA A 1 85 ? 5.024 -1.899 1.442 1.00 79.62 85 ALA A N 1
ATOM 626 C CA . ALA A 1 85 ? 4.222 -2.697 2.372 1.00 79.62 85 ALA A CA 1
ATOM 627 C C . ALA A 1 85 ? 4.948 -3.044 3.683 1.00 79.62 85 ALA A C 1
ATOM 629 O O . ALA A 1 85 ? 4.291 -3.249 4.693 1.00 79.62 85 ALA A O 1
ATOM 630 N N . VAL A 1 86 ? 6.281 -3.142 3.671 1.00 80.81 86 VAL A N 1
ATOM 631 C CA . VAL A 1 86 ? 7.087 -3.380 4.884 1.00 80.81 86 VAL A CA 1
ATOM 632 C C . VAL A 1 86 ? 7.350 -2.087 5.662 1.00 80.81 86 VAL A C 1
ATOM 634 O O . VAL A 1 86 ? 7.567 -2.142 6.871 1.00 80.81 86 VAL A O 1
ATOM 637 N N . ALA A 1 87 ? 7.388 -0.942 4.978 1.00 83.31 87 ALA A N 1
ATOM 638 C CA . ALA A 1 87 ? 7.660 0.356 5.592 1.00 83.31 87 ALA A CA 1
ATOM 639 C C . ALA A 1 87 ? 6.437 0.974 6.291 1.00 83.31 87 ALA A C 1
ATOM 641 O O . ALA A 1 87 ? 6.619 1.733 7.244 1.00 83.31 87 ALA A O 1
ATOM 642 N N . LEU A 1 88 ? 5.231 0.665 5.804 1.00 80.56 88 LEU A N 1
ATOM 643 C CA . LEU A 1 88 ? 3.943 1.048 6.395 1.00 80.56 88 LEU A CA 1
ATOM 644 C C . LEU A 1 88 ? 3.563 0.134 7.569 1.00 80.56 88 LEU A C 1
ATOM 646 O O . LEU A 1 88 ? 3.007 0.666 8.556 1.00 80.56 88 LEU A O 1
#

Nearest PDB structures (foldseek):
  4rck-assembly1_B  TM=3.883E-01  e=1.459E+00  Aliivibrio fischeri ES114
  4rck-assembly1_A  TM=4.318E-01  e=2.919E+00  Aliivibrio fischeri ES114
  8tar-assembly1_N  TM=1.641E-01  e=2.723E+00  Homo sapiens